Protein AF-A0A2V0RMU0-F1 (afdb_monomer_lite)

pLDDT: mean 83.48, std 16.01, range [32.28, 97.19]

Structure (mmCIF, N/CA/C/O backbone):
data_AF-A0A2V0RMU0-F1
#
_entry.id   AF-A0A2V0RMU0-F1
#
loop_
_atom_site.group_PDB
_atom_site.id
_atom_site.type_symbol
_atom_site.label_atom_id
_atom_site.label_alt_id
_atom_site.label_comp_id
_atom_site.label_asym_id
_atom_site.label_entity_id
_atom_site.label_seq_id
_atom_site.pdbx_PDB_ins_code
_atom_site.Cartn_x
_atom_site.Cartn_y
_atom_site.Cartn_z
_atom_site.occupancy
_atom_site.B_iso_or_equiv
_atom_site.auth_seq_id
_atom_site.auth_comp_id
_atom_site.auth_asym_id
_atom_site.auth_atom_id
_atom_site.pdbx_PDB_model_num
ATOM 1 N N . MET A 1 1 ? 56.093 8.550 -44.199 1.00 39.09 1 MET A N 1
ATOM 2 C CA . MET A 1 1 ? 55.183 8.349 -43.051 1.00 39.09 1 MET A CA 1
ATOM 3 C C . MET A 1 1 ? 53.810 8.864 -43.451 1.00 39.09 1 MET A C 1
ATOM 5 O O . MET A 1 1 ? 53.626 10.069 -43.518 1.00 39.09 1 MET A O 1
ATOM 9 N N . ALA A 1 2 ? 52.899 7.972 -43.850 1.00 32.28 2 ALA A N 1
ATOM 10 C CA . ALA A 1 2 ? 51.567 8.347 -44.323 1.00 32.28 2 ALA A CA 1
ATOM 11 C C . ALA A 1 2 ? 50.567 8.269 -43.161 1.00 32.28 2 ALA A C 1
ATOM 13 O O . ALA A 1 2 ? 50.379 7.207 -42.572 1.00 32.28 2 ALA A O 1
ATOM 14 N N . SER A 1 3 ? 49.959 9.408 -42.834 1.00 35.53 3 SER A N 1
ATOM 15 C CA . SER A 1 3 ? 48.894 9.529 -41.842 1.00 35.53 3 SER A CA 1
ATOM 16 C C . SER A 1 3 ? 47.617 8.891 -42.398 1.00 35.53 3 SER A C 1
ATOM 18 O O . SER A 1 3 ? 47.039 9.395 -43.360 1.00 35.53 3 SER A O 1
ATOM 20 N N . ARG A 1 4 ? 47.191 7.753 -41.837 1.00 33.59 4 ARG A N 1
ATOM 21 C CA . ARG A 1 4 ? 45.877 7.152 -42.113 1.00 33.59 4 ARG A CA 1
ATOM 22 C C . ARG A 1 4 ? 44.854 7.774 -41.164 1.00 33.59 4 ARG A C 1
ATOM 24 O O . ARG A 1 4 ? 44.578 7.238 -40.098 1.00 33.59 4 ARG A O 1
ATOM 31 N N . ALA A 1 5 ? 44.304 8.915 -41.564 1.00 36.00 5 ALA A N 1
ATOM 32 C CA . ALA A 1 5 ? 43.035 9.392 -41.033 1.00 36.00 5 ALA A CA 1
ATOM 33 C C . ALA A 1 5 ? 41.920 8.569 -41.694 1.00 36.00 5 ALA A C 1
ATOM 35 O O . ALA A 1 5 ? 41.429 8.911 -42.769 1.00 36.00 5 ALA A O 1
ATOM 36 N N . THR A 1 6 ? 41.574 7.434 -41.093 1.00 38.06 6 THR A N 1
ATOM 37 C CA . THR A 1 6 ? 40.377 6.685 -41.475 1.00 38.06 6 THR A CA 1
ATOM 38 C C . THR A 1 6 ? 39.179 7.509 -41.018 1.00 38.06 6 THR A C 1
ATOM 40 O O . THR A 1 6 ? 38.913 7.626 -39.823 1.00 38.06 6 THR A O 1
ATOM 43 N N . ALA A 1 7 ? 38.507 8.155 -41.970 1.00 38.81 7 ALA A N 1
ATOM 44 C CA . ALA A 1 7 ? 37.243 8.827 -41.730 1.00 38.81 7 ALA A CA 1
ATOM 45 C C . ALA A 1 7 ? 36.248 7.799 -41.177 1.00 38.81 7 ALA A C 1
ATOM 47 O O . ALA A 1 7 ? 35.917 6.823 -41.850 1.00 38.81 7 ALA A O 1
ATOM 48 N N . PHE A 1 8 ? 35.816 8.015 -39.936 1.00 42.31 8 PHE A N 1
ATOM 49 C CA . PHE A 1 8 ? 34.711 7.300 -39.316 1.00 42.31 8 PHE A CA 1
ATOM 50 C C . PHE A 1 8 ? 33.485 7.475 -40.218 1.00 42.31 8 PHE A C 1
ATOM 52 O O . PHE A 1 8 ? 32.941 8.577 -40.330 1.00 42.31 8 PHE A O 1
ATOM 59 N N . GLN A 1 9 ? 33.102 6.413 -40.929 1.00 37.66 9 GLN A N 1
ATOM 60 C CA . GLN A 1 9 ? 31.815 6.364 -41.609 1.00 37.66 9 GLN A CA 1
ATOM 61 C C . GLN A 1 9 ? 30.748 6.486 -40.526 1.00 37.66 9 GLN A C 1
ATOM 63 O O . GLN A 1 9 ? 30.771 5.752 -39.540 1.00 37.66 9 GLN A O 1
ATOM 68 N N . GLY A 1 10 ? 29.900 7.501 -40.676 1.00 38.28 10 GLY A N 1
ATOM 69 C CA . GLY A 1 10 ? 28.921 7.890 -39.677 1.00 38.28 10 GLY A CA 1
ATOM 70 C C . GLY A 1 10 ? 28.081 6.714 -39.196 1.00 38.28 10 GLY A C 1
ATOM 71 O O . GLY A 1 10 ? 27.810 5.771 -39.939 1.00 38.28 10 GLY A O 1
ATOM 72 N N . LEU A 1 11 ? 27.656 6.816 -37.936 1.00 44.38 11 LEU A N 1
ATOM 73 C CA . LEU A 1 11 ? 26.576 6.002 -37.389 1.00 44.38 11 LEU A CA 1
ATOM 74 C C . LEU A 1 11 ? 25.433 5.946 -38.418 1.00 44.38 11 LEU A C 1
ATOM 76 O O . LEU A 1 11 ? 25.126 6.996 -38.995 1.00 44.38 11 LEU A O 1
ATOM 80 N N . PRO A 1 12 ? 24.816 4.775 -38.666 1.00 39.97 12 PRO A N 1
ATOM 81 C CA . PRO A 1 12 ? 23.661 4.686 -39.546 1.00 39.97 12 PRO A CA 1
ATOM 82 C C . PRO A 1 12 ? 22.608 5.678 -39.048 1.00 39.97 12 PRO A C 1
ATOM 84 O O . PRO A 1 12 ? 22.043 5.545 -37.962 1.00 39.97 12 PRO A O 1
ATOM 87 N N . SER A 1 13 ? 22.419 6.744 -39.821 1.00 38.09 13 SER A N 1
ATOM 88 C CA . SER A 1 13 ? 21.482 7.816 -39.531 1.00 38.09 13 SER A CA 1
ATOM 89 C C . SER A 1 13 ? 20.072 7.253 -39.669 1.00 38.09 13 SER A C 1
ATOM 91 O O . SER A 1 13 ? 19.536 7.194 -40.774 1.00 38.09 13 SER A O 1
ATOM 93 N N . GLY A 1 14 ? 19.509 6.776 -38.561 1.00 38.75 14 GLY A N 1
ATOM 94 C CA . GLY A 1 14 ? 18.165 6.202 -38.531 1.00 38.75 14 GLY A CA 1
ATOM 95 C C . GLY A 1 14 ? 17.821 5.408 -37.272 1.00 38.75 14 GLY A C 1
ATOM 96 O O . GLY A 1 14 ? 16.642 5.238 -36.985 1.00 38.75 14 GLY A O 1
ATOM 97 N N . GLU A 1 15 ? 18.803 4.959 -36.488 1.00 44.00 15 GLU A N 1
ATOM 98 C CA . GLU A 1 15 ? 18.524 4.233 -35.247 1.00 44.00 15 GLU A CA 1
ATOM 99 C C . GLU A 1 15 ? 18.418 5.202 -34.060 1.00 44.00 15 GLU A C 1
ATOM 101 O O . GLU A 1 15 ? 19.402 5.814 -33.643 1.00 44.00 15 GLU A O 1
ATOM 106 N N . ASN A 1 16 ? 17.217 5.330 -33.491 1.00 43.28 16 ASN A N 1
ATOM 107 C CA . ASN A 1 16 ? 16.996 5.955 -32.185 1.00 43.28 16 ASN A CA 1
ATOM 108 C C . ASN A 1 16 ? 17.554 5.033 -31.089 1.00 43.28 16 ASN A C 1
ATOM 110 O O . ASN A 1 16 ? 16.810 4.354 -30.379 1.00 43.28 16 ASN A O 1
ATOM 114 N N . TRP A 1 17 ? 18.878 4.972 -30.963 1.00 54.00 17 TRP A N 1
ATOM 115 C CA . TRP A 1 17 ? 19.502 4.384 -29.787 1.00 54.00 17 TRP A CA 1
ATOM 116 C C . TRP A 1 17 ? 19.077 5.225 -28.582 1.00 54.00 17 TRP A C 1
ATOM 118 O O . TRP A 1 17 ? 19.243 6.438 -28.573 1.00 54.00 17 TRP A O 1
ATOM 128 N N . ASP A 1 18 ? 18.487 4.599 -27.566 1.00 57.97 18 ASP A N 1
ATOM 129 C CA . ASP A 1 18 ? 18.212 5.275 -26.298 1.00 57.97 18 ASP A CA 1
ATOM 130 C C . ASP A 1 18 ? 19.551 5.686 -25.657 1.00 57.97 18 ASP A C 1
ATOM 132 O O . ASP A 1 18 ? 20.237 4.867 -25.025 1.00 57.97 18 ASP A O 1
ATOM 136 N N . ASP A 1 19 ? 19.908 6.958 -25.874 1.00 65.50 19 ASP A N 1
ATOM 137 C CA . ASP A 1 19 ? 21.141 7.646 -25.469 1.00 65.50 19 ASP A CA 1
ATOM 138 C C . ASP A 1 19 ? 21.480 7.442 -23.983 1.00 65.50 19 ASP A C 1
ATOM 140 O O . ASP A 1 19 ? 22.648 7.469 -23.582 1.00 65.50 19 ASP A O 1
ATOM 144 N N . SER A 1 20 ? 20.463 7.198 -23.150 1.00 66.19 20 SER A N 1
ATOM 145 C CA . SER A 1 20 ? 20.612 7.040 -21.705 1.00 66.19 20 SER A CA 1
ATOM 146 C C . SER A 1 20 ? 21.169 5.667 -21.300 1.00 66.19 20 SER A C 1
ATOM 148 O O . SER A 1 20 ? 21.996 5.574 -20.389 1.00 66.19 20 SER A O 1
ATOM 150 N N . GLY A 1 21 ? 20.783 4.599 -22.008 1.00 75.62 21 GLY A N 1
ATOM 151 C CA . GLY A 1 21 ? 21.186 3.227 -21.683 1.00 75.62 21 GLY A CA 1
ATOM 152 C C . GLY A 1 21 ? 22.629 2.900 -22.075 1.00 75.62 21 GLY A C 1
ATOM 153 O O . GLY A 1 21 ? 23.317 2.185 -21.347 1.00 75.62 21 GLY A O 1
ATOM 154 N N . LEU A 1 22 ? 23.107 3.439 -23.203 1.00 85.06 22 LEU A N 1
ATOM 155 C CA . LEU A 1 22 ? 24.494 3.258 -23.656 1.00 85.06 22 LEU A CA 1
ATOM 156 C C . LEU A 1 22 ? 25.474 4.034 -22.765 1.00 85.06 22 LEU A C 1
ATOM 158 O O . LEU A 1 22 ? 26.507 3.501 -22.362 1.00 85.06 22 LEU A O 1
ATOM 162 N N . LEU A 1 23 ? 25.114 5.264 -22.388 1.00 86.31 23 LEU A N 1
ATOM 163 C CA . LEU A 1 23 ? 25.913 6.093 -21.488 1.00 86.31 23 LEU A CA 1
ATOM 164 C C . LEU A 1 23 ? 26.038 5.480 -20.087 1.00 86.31 23 LEU A C 1
ATOM 166 O O . LEU A 1 23 ? 27.129 5.471 -19.516 1.00 86.31 23 LEU A O 1
ATOM 170 N N . ALA A 1 24 ? 24.943 4.944 -19.540 1.00 85.00 24 ALA A N 1
ATOM 171 C CA . ALA A 1 24 ? 24.957 4.265 -18.246 1.00 85.00 24 ALA A CA 1
ATOM 172 C C . ALA A 1 24 ? 25.824 2.996 -18.270 1.00 85.00 24 ALA A C 1
ATOM 174 O O . ALA A 1 24 ? 26.635 2.800 -17.365 1.00 85.00 24 ALA A O 1
ATOM 175 N N . ALA A 1 25 ? 25.698 2.176 -19.319 1.00 86.50 25 ALA A N 1
ATOM 176 C CA . ALA A 1 25 ? 26.495 0.962 -19.478 1.00 86.50 25 ALA A CA 1
ATOM 177 C C . ALA A 1 25 ? 27.995 1.267 -19.603 1.00 86.50 25 ALA A C 1
ATOM 179 O O . ALA A 1 25 ? 28.800 0.640 -18.920 1.00 86.50 25 ALA A O 1
ATOM 180 N N . PHE A 1 26 ? 28.366 2.275 -20.400 1.00 91.44 26 PHE A N 1
ATOM 181 C CA . PHE A 1 26 ? 29.761 2.700 -20.533 1.00 91.44 26 PHE A CA 1
ATOM 182 C C . PHE A 1 26 ? 30.337 3.199 -19.202 1.00 91.44 26 PHE A C 1
ATOM 184 O O . PHE A 1 26 ? 31.420 2.793 -18.787 1.00 91.44 26 PHE A O 1
ATOM 191 N N . ASN A 1 27 ? 29.604 4.074 -18.508 1.00 91.00 27 ASN A N 1
ATOM 192 C CA . ASN A 1 27 ? 30.041 4.612 -17.221 1.00 91.00 27 ASN A CA 1
ATOM 193 C C . ASN A 1 27 ? 30.214 3.518 -16.163 1.00 91.00 27 ASN A C 1
ATOM 195 O O . ASN A 1 27 ? 31.127 3.611 -15.347 1.00 91.00 27 ASN A O 1
ATOM 199 N N . HIS A 1 28 ? 29.367 2.491 -16.185 1.00 90.75 28 HIS A N 1
ATOM 200 C CA . HIS A 1 28 ? 29.497 1.337 -15.306 1.00 90.75 28 HIS A CA 1
ATOM 201 C C . HIS A 1 28 ? 30.748 0.510 -15.638 1.00 90.75 28 HIS A C 1
ATOM 203 O O . HIS A 1 28 ? 31.582 0.298 -14.762 1.00 90.75 28 HIS A O 1
ATOM 209 N N . ASP A 1 29 ? 30.907 0.087 -16.894 1.00 90.44 29 ASP A N 1
ATOM 210 C CA . ASP A 1 29 ? 31.963 -0.853 -17.296 1.00 90.44 29 ASP A CA 1
ATOM 211 C C . ASP A 1 29 ? 33.372 -0.248 -17.199 1.00 90.44 29 ASP A C 1
ATOM 213 O O . ASP A 1 29 ? 34.304 -0.873 -16.699 1.00 90.44 29 ASP A O 1
ATOM 217 N N . PHE A 1 30 ? 33.507 1.029 -17.565 1.00 91.75 30 PHE A N 1
ATOM 218 C CA . PHE A 1 30 ? 34.780 1.751 -17.504 1.00 91.75 30 PHE A CA 1
ATOM 219 C C . PHE A 1 30 ? 34.947 2.585 -16.227 1.00 91.75 30 PHE A C 1
ATOM 221 O O . PHE A 1 30 ? 35.919 3.336 -16.106 1.00 91.75 30 PHE A O 1
ATOM 228 N N . SER A 1 31 ? 34.007 2.489 -15.276 1.00 90.69 31 SER A N 1
ATOM 229 C CA . SER A 1 31 ? 33.995 3.278 -14.032 1.00 90.69 31 SER A CA 1
ATOM 230 C C . SER A 1 31 ? 34.141 4.793 -14.265 1.00 90.69 31 SER A C 1
ATOM 232 O O . SER A 1 31 ? 34.859 5.493 -13.549 1.00 90.69 31 SER A O 1
ATOM 234 N N . GLN A 1 32 ? 33.467 5.310 -15.293 1.00 90.88 32 GLN A N 1
ATOM 235 C CA . GLN A 1 32 ? 33.505 6.719 -15.692 1.00 90.88 32 GLN A CA 1
ATOM 236 C C . GLN A 1 32 ? 32.246 7.479 -15.257 1.00 90.88 32 GLN A C 1
ATOM 238 O O . GLN A 1 32 ? 31.250 6.910 -14.817 1.00 90.88 32 GLN A O 1
ATOM 243 N N . LYS A 1 33 ? 32.288 8.811 -15.373 1.00 88.50 33 LYS A N 1
ATOM 244 C CA . LYS A 1 33 ? 31.151 9.706 -15.087 1.00 88.50 33 LYS A CA 1
ATOM 245 C C . LYS A 1 33 ? 30.887 10.663 -16.247 1.00 88.50 33 LYS A C 1
ATOM 247 O O . LYS A 1 33 ? 30.737 11.871 -16.054 1.00 88.50 33 LYS A O 1
ATOM 252 N N . ILE A 1 34 ? 30.861 10.134 -17.467 1.00 85.31 34 ILE A N 1
ATOM 253 C CA . ILE A 1 34 ? 30.527 10.912 -18.659 1.00 85.31 34 ILE A CA 1
ATOM 254 C C . ILE A 1 34 ? 29.060 11.334 -18.566 1.00 85.31 34 ILE A C 1
ATOM 256 O O . ILE A 1 34 ? 28.175 10.502 -18.386 1.00 85.31 34 ILE A O 1
ATOM 260 N N . LYS A 1 35 ? 28.808 12.641 -18.676 1.00 82.38 35 LYS A N 1
ATOM 261 C CA . LYS A 1 35 ? 27.454 13.219 -18.620 1.00 82.38 35 LYS A CA 1
ATOM 262 C C . LYS A 1 35 ? 26.888 13.567 -19.996 1.00 82.38 35 LYS A C 1
ATOM 264 O O . LYS A 1 35 ? 25.677 13.641 -20.149 1.00 82.38 35 LYS A O 1
ATOM 269 N N . ALA A 1 36 ? 27.756 13.811 -20.978 1.00 84.81 36 ALA A N 1
ATOM 270 C CA . ALA A 1 36 ? 27.368 14.252 -22.312 1.00 84.81 36 ALA A CA 1
ATOM 271 C C . ALA A 1 36 ? 27.531 13.120 -23.330 1.00 84.81 36 ALA A C 1
ATOM 273 O O . ALA A 1 36 ? 28.631 12.595 -23.510 1.00 84.81 36 ALA A O 1
ATOM 274 N N . PHE A 1 37 ? 26.453 12.794 -24.043 1.00 81.69 37 PHE A N 1
ATOM 275 C CA . PHE A 1 37 ? 26.454 11.740 -25.059 1.00 81.69 37 PHE A CA 1
ATOM 276 C C . PHE A 1 37 ? 27.416 12.036 -26.222 1.00 81.69 37 PHE A C 1
ATOM 278 O O . PHE A 1 37 ? 28.145 11.156 -26.669 1.00 81.69 37 PHE A O 1
ATOM 285 N N . ALA A 1 38 ? 27.533 13.304 -26.630 1.00 82.31 38 ALA A N 1
ATOM 286 C CA . ALA A 1 38 ? 28.492 13.731 -27.653 1.00 82.31 38 ALA A CA 1
ATOM 287 C C . ALA A 1 38 ? 29.958 13.419 -27.281 1.00 82.31 38 ALA A C 1
ATOM 289 O O . ALA A 1 38 ? 30.791 13.186 -28.156 1.00 82.31 38 ALA A O 1
ATOM 290 N N . THR A 1 39 ? 30.290 13.405 -25.985 1.00 83.69 39 THR A N 1
ATOM 291 C CA . THR A 1 39 ? 31.620 13.002 -25.506 1.00 83.69 39 THR A CA 1
ATOM 292 C C . THR A 1 39 ? 31.805 11.495 -25.629 1.00 83.69 39 THR A C 1
ATOM 294 O O . THR A 1 39 ? 32.862 11.052 -26.068 1.00 83.69 39 THR A O 1
ATOM 297 N N . LEU A 1 40 ? 30.771 10.715 -25.303 1.00 86.56 40 LEU A N 1
ATOM 298 C CA . LEU A 1 40 ? 30.788 9.265 -25.469 1.00 86.56 40 LEU A CA 1
ATOM 299 C C . LEU A 1 40 ? 30.993 8.875 -26.939 1.00 86.56 40 LEU A C 1
ATOM 301 O O . LEU A 1 40 ? 31.875 8.074 -27.225 1.00 86.56 40 LEU A O 1
ATOM 305 N N . GLN A 1 41 ? 30.278 9.499 -27.881 1.00 83.94 41 GLN A N 1
ATOM 306 C CA . GLN A 1 41 ? 30.406 9.206 -29.319 1.00 83.94 41 GLN A CA 1
ATOM 307 C C . GLN A 1 41 ? 31.845 9.328 -29.843 1.00 83.94 41 GLN A C 1
ATOM 309 O O . GLN A 1 41 ? 32.273 8.520 -30.663 1.00 83.94 41 GLN A O 1
ATOM 314 N N . LYS A 1 42 ? 32.619 10.297 -29.339 1.00 83.62 42 LYS A N 1
ATOM 315 C CA . LYS A 1 42 ? 34.036 10.467 -29.707 1.00 83.62 42 LYS A CA 1
ATOM 316 C C . LYS A 1 42 ? 34.928 9.344 -29.172 1.00 83.62 42 LYS A C 1
ATOM 318 O O . LYS A 1 42 ? 35.960 9.055 -29.765 1.00 83.62 42 LYS A O 1
ATOM 323 N N . ILE A 1 43 ? 34.544 8.737 -28.051 1.00 86.62 43 ILE A N 1
ATOM 324 C CA . ILE A 1 43 ? 35.299 7.682 -27.365 1.00 86.62 43 ILE A CA 1
ATOM 325 C C . ILE A 1 43 ? 34.977 6.305 -27.952 1.00 86.62 43 ILE A C 1
ATOM 327 O O . ILE A 1 43 ? 35.873 5.468 -28.050 1.00 86.62 43 ILE A O 1
ATOM 331 N N . LEU A 1 44 ? 33.734 6.077 -28.386 1.00 84.06 44 LEU A N 1
ATOM 332 C CA . LEU A 1 44 ? 33.299 4.796 -28.959 1.00 84.06 44 LEU A CA 1
ATOM 333 C C . LEU A 1 44 ? 34.084 4.400 -30.221 1.00 84.06 44 LEU A C 1
ATOM 335 O O . LEU A 1 44 ? 34.250 3.214 -30.474 1.00 84.06 44 LEU A O 1
ATOM 339 N N . GLY A 1 45 ? 34.603 5.372 -30.980 1.00 75.69 45 GLY A N 1
ATOM 340 C CA . GLY A 1 45 ? 35.471 5.130 -32.141 1.00 75.69 45 GLY A CA 1
ATOM 341 C C . GLY A 1 45 ? 36.950 4.900 -31.803 1.00 75.69 45 GLY A C 1
ATOM 342 O O . GLY A 1 45 ? 37.777 4.846 -32.710 1.00 75.69 45 GLY A O 1
ATOM 343 N N . SER A 1 46 ? 37.316 4.833 -30.519 1.00 85.44 46 SER A N 1
ATOM 344 C CA . SER A 1 46 ? 38.699 4.588 -30.106 1.00 85.44 46 SER A CA 1
ATOM 345 C C . SER A 1 46 ? 39.005 3.084 -30.024 1.00 85.44 46 SER A C 1
ATOM 347 O O . SER A 1 46 ? 38.169 2.322 -29.527 1.00 85.44 46 SER A O 1
ATOM 349 N N . PRO A 1 47 ? 40.226 2.642 -30.394 1.00 86.31 47 PRO A N 1
ATOM 350 C CA . PRO A 1 47 ? 40.599 1.222 -30.352 1.00 86.31 47 PRO A CA 1
ATOM 351 C C . PRO A 1 47 ? 40.465 0.574 -28.966 1.00 86.31 47 PRO A C 1
ATOM 353 O O . PRO A 1 47 ? 40.310 -0.637 -28.853 1.00 86.31 47 PRO A O 1
ATOM 356 N N . ALA A 1 48 ? 40.532 1.376 -27.898 1.00 85.38 48 ALA A N 1
ATOM 357 C CA . ALA A 1 48 ? 40.427 0.902 -26.520 1.00 85.38 48 ALA A CA 1
ATOM 358 C C . ALA A 1 48 ? 38.997 0.498 -26.114 1.00 85.38 48 ALA A C 1
ATOM 360 O O . ALA A 1 48 ? 38.832 -0.238 -25.146 1.00 85.38 48 ALA A O 1
ATOM 361 N N . VAL A 1 49 ? 37.976 0.985 -26.826 1.00 88.88 49 VAL A N 1
ATOM 362 C CA . VAL A 1 49 ? 36.553 0.815 -26.469 1.00 88.88 49 VAL A CA 1
ATOM 363 C C . VAL A 1 49 ? 35.766 0.105 -27.573 1.00 88.88 49 VAL A C 1
ATOM 365 O O . VAL A 1 49 ? 34.711 -0.462 -27.304 1.00 88.88 49 VAL A O 1
ATOM 368 N N . GLU A 1 50 ? 36.293 0.069 -28.797 1.00 87.06 50 GLU A N 1
ATOM 369 C CA . GLU A 1 50 ? 35.644 -0.514 -29.976 1.00 87.06 50 GLU A CA 1
ATOM 370 C C . GLU A 1 50 ? 35.143 -1.948 -29.739 1.00 87.06 50 GLU A C 1
ATOM 372 O O . GLU A 1 50 ? 33.966 -2.229 -29.951 1.00 87.06 50 GLU A O 1
ATOM 377 N N . LYS A 1 51 ? 35.992 -2.836 -29.200 1.00 88.44 51 LYS A N 1
ATOM 378 C CA . LYS A 1 51 ? 35.604 -4.227 -28.910 1.00 88.4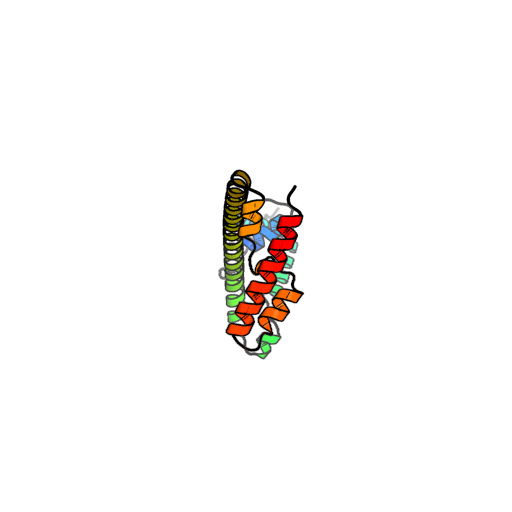4 51 LYS A CA 1
ATOM 379 C C . LYS A 1 51 ? 34.422 -4.313 -27.936 1.00 88.44 51 LYS A C 1
ATOM 381 O O . LYS A 1 51 ? 33.461 -5.027 -28.206 1.00 88.44 51 LYS A O 1
ATOM 386 N N . TRP A 1 52 ? 34.478 -3.564 -26.835 1.00 92.12 52 TRP A N 1
ATOM 387 C CA . TRP A 1 52 ? 33.388 -3.509 -25.857 1.00 92.12 52 TRP A CA 1
ATOM 388 C C . TRP A 1 52 ? 32.099 -2.975 -26.487 1.00 92.12 52 TRP A C 1
ATOM 390 O O . TRP A 1 52 ? 31.014 -3.491 -26.232 1.00 92.12 52 TRP A O 1
ATOM 400 N N . TYR A 1 53 ? 32.206 -1.953 -27.339 1.00 89.19 53 TYR A N 1
ATOM 401 C CA . TYR A 1 53 ? 31.044 -1.361 -27.988 1.00 89.19 53 TYR A CA 1
ATOM 402 C C . TYR A 1 53 ? 30.382 -2.327 -28.980 1.00 89.19 53 TYR A C 1
ATOM 404 O O . TYR A 1 53 ? 29.153 -2.391 -29.037 1.00 89.19 53 TYR A O 1
ATOM 412 N N . GLU A 1 54 ? 31.160 -3.120 -29.723 1.00 86.12 54 GLU A N 1
ATOM 413 C CA . GLU A 1 54 ? 30.617 -4.193 -30.566 1.00 86.12 54 GLU A CA 1
ATOM 414 C C . GLU A 1 54 ? 29.905 -5.272 -29.741 1.00 86.12 54 GLU A C 1
ATOM 416 O O . GLU A 1 54 ? 28.778 -5.651 -30.066 1.00 86.12 54 GLU A O 1
ATOM 421 N N . GLU A 1 55 ? 30.510 -5.717 -28.638 1.00 85.38 55 GLU A N 1
ATOM 422 C CA . GLU A 1 55 ? 29.901 -6.690 -27.721 1.00 85.38 55 GLU A CA 1
ATOM 423 C C . GLU A 1 55 ? 28.598 -6.148 -27.109 1.00 85.38 55 GLU A C 1
ATOM 425 O O . GLU A 1 55 ? 27.580 -6.845 -27.073 1.00 85.38 55 GLU A O 1
ATOM 430 N N . TYR A 1 56 ? 28.585 -4.874 -26.712 1.00 84.81 56 TYR A N 1
ATOM 431 C CA . TYR A 1 56 ? 27.400 -4.185 -26.210 1.00 84.81 56 TYR A CA 1
ATOM 432 C C . TYR A 1 56 ? 26.278 -4.130 -27.252 1.00 84.81 56 TYR A C 1
ATOM 434 O O . TYR A 1 56 ? 25.123 -4.430 -26.938 1.00 84.81 56 TYR A O 1
ATOM 442 N N . LYS A 1 57 ? 26.600 -3.770 -28.501 1.00 82.81 57 LYS A N 1
ATOM 443 C CA . LYS A 1 57 ? 25.624 -3.724 -29.598 1.00 82.81 57 LYS A CA 1
ATOM 444 C C . LYS A 1 57 ? 25.017 -5.097 -29.861 1.00 82.81 57 LYS A C 1
ATOM 446 O O . LYS A 1 57 ? 23.798 -5.200 -29.973 1.00 82.81 57 LYS A O 1
ATOM 451 N N . GLN A 1 58 ? 25.835 -6.148 -29.895 1.00 80.50 58 GLN A N 1
ATOM 452 C CA . GLN A 1 58 ? 25.359 -7.521 -30.084 1.00 80.50 58 GLN A CA 1
ATOM 453 C C . GLN A 1 58 ? 24.455 -7.974 -28.934 1.00 80.50 58 GLN A C 1
ATOM 455 O O . GLN A 1 58 ? 23.345 -8.451 -29.173 1.00 80.50 58 GLN A O 1
ATOM 460 N N . ALA A 1 59 ? 24.877 -7.767 -27.684 1.00 75.38 59 ALA A N 1
ATOM 461 C CA . ALA A 1 59 ? 24.077 -8.112 -26.511 1.00 75.38 59 ALA A CA 1
ATOM 462 C C . ALA A 1 59 ? 22.740 -7.354 -26.493 1.00 75.38 59 ALA A C 1
ATOM 464 O O . ALA A 1 59 ? 21.688 -7.923 -26.184 1.00 75.38 59 ALA A O 1
ATOM 465 N N . ARG A 1 60 ? 22.757 -6.076 -26.884 1.00 75.81 60 ARG A N 1
ATOM 466 C CA . ARG A 1 60 ? 21.548 -5.260 -26.960 1.00 75.81 60 ARG A CA 1
ATOM 467 C C . ARG A 1 60 ? 20.624 -5.714 -28.089 1.00 75.81 60 ARG A C 1
ATOM 469 O O . ARG A 1 60 ? 19.429 -5.846 -27.842 1.00 75.81 60 ARG A O 1
ATOM 476 N N . ALA A 1 61 ? 21.152 -6.042 -29.264 1.00 71.12 61 ALA A N 1
ATOM 477 C CA . ALA A 1 61 ? 20.372 -6.605 -30.367 1.00 71.12 61 ALA A CA 1
ATOM 478 C C . ALA A 1 61 ? 19.668 -7.914 -29.968 1.00 71.12 61 ALA A C 1
ATOM 480 O O . ALA A 1 61 ? 18.485 -8.087 -30.250 1.00 71.12 61 ALA A O 1
ATOM 481 N N . VAL A 1 62 ? 20.344 -8.794 -29.219 1.00 68.00 62 VAL A N 1
ATOM 482 C CA . VAL A 1 62 ? 19.731 -10.016 -28.665 1.00 68.00 62 VAL A CA 1
ATOM 483 C C . VAL A 1 62 ? 18.620 -9.682 -27.663 1.00 68.00 62 VAL A C 1
ATOM 485 O O . VAL A 1 62 ? 17.562 -10.303 -27.690 1.00 68.00 62 VAL A O 1
ATOM 488 N N . SER A 1 63 ? 18.815 -8.675 -26.806 1.00 65.38 63 SER A N 1
ATOM 489 C CA . SER A 1 63 ? 17.802 -8.249 -25.823 1.00 65.38 63 SER A CA 1
ATOM 490 C C . SER A 1 63 ? 16.558 -7.601 -26.453 1.00 65.38 63 SER A C 1
ATOM 492 O O . SER A 1 63 ? 15.474 -7.638 -25.871 1.00 65.38 63 SER A O 1
ATOM 494 N N . LEU A 1 64 ? 16.720 -7.014 -27.642 1.00 70.06 64 LEU A N 1
ATOM 495 C CA . LEU A 1 64 ? 15.662 -6.401 -28.444 1.00 70.06 64 LEU A CA 1
ATOM 496 C C . LEU A 1 64 ? 15.034 -7.382 -29.437 1.00 70.06 64 LEU A C 1
ATOM 498 O O . LEU A 1 64 ? 14.027 -7.047 -30.054 1.00 70.06 64 LEU A O 1
ATOM 502 N N . ALA A 1 65 ? 15.584 -8.588 -29.579 1.00 79.75 65 ALA A N 1
ATOM 503 C CA . ALA A 1 65 ? 15.044 -9.581 -30.488 1.00 79.75 65 ALA A CA 1
ATOM 504 C C . ALA A 1 65 ? 13.618 -9.967 -30.077 1.00 79.75 65 ALA A C 1
ATOM 506 O O . ALA A 1 65 ? 13.320 -10.205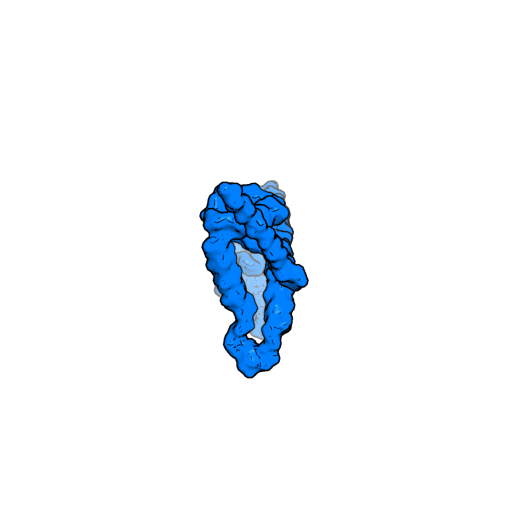 -28.903 1.00 79.75 65 ALA A O 1
ATOM 507 N N . LEU A 1 66 ? 12.733 -10.045 -31.070 1.00 83.94 66 LEU A N 1
ATOM 508 C CA . LEU A 1 66 ? 11.358 -10.494 -30.896 1.00 83.94 66 LEU A CA 1
ATOM 509 C C . LEU A 1 66 ? 11.350 -11.941 -30.358 1.00 83.94 66 LEU A C 1
ATOM 511 O O . LEU A 1 66 ? 11.838 -12.834 -31.058 1.00 83.94 66 LEU A O 1
ATOM 515 N N . PRO A 1 67 ? 10.780 -12.214 -29.168 1.00 88.06 67 PRO A N 1
ATOM 516 C CA . PRO A 1 67 ? 10.759 -13.560 -28.606 1.00 88.06 67 PRO A CA 1
ATOM 517 C C . PRO A 1 67 ? 9.964 -14.539 -29.477 1.00 88.06 67 PRO A C 1
ATOM 519 O O . PRO A 1 67 ? 8.912 -14.188 -30.013 1.00 88.06 67 PRO A O 1
ATOM 522 N N . SER A 1 68 ? 10.419 -15.792 -29.558 1.00 85.19 68 SER A N 1
ATOM 523 C CA . SER A 1 68 ? 9.829 -16.832 -30.421 1.00 85.19 68 SER A CA 1
ATOM 524 C C . SER A 1 68 ? 8.328 -17.035 -30.196 1.00 85.19 68 SER A C 1
ATOM 526 O O . SER A 1 68 ? 7.575 -17.138 -31.157 1.00 85.19 68 SER A O 1
ATOM 528 N N . GLN A 1 69 ? 7.869 -16.997 -28.944 1.00 89.31 69 GLN A N 1
ATOM 529 C CA . GLN A 1 69 ? 6.448 -17.104 -28.590 1.00 89.31 69 GLN A CA 1
ATOM 530 C C . GLN A 1 69 ? 5.565 -16.001 -29.201 1.00 89.31 69 GLN A C 1
ATOM 532 O O . GLN A 1 69 ? 4.370 -16.193 -29.375 1.00 89.31 69 GLN A O 1
ATOM 537 N N . TRP A 1 70 ? 6.132 -14.831 -29.501 1.00 90.31 70 TRP A N 1
ATOM 538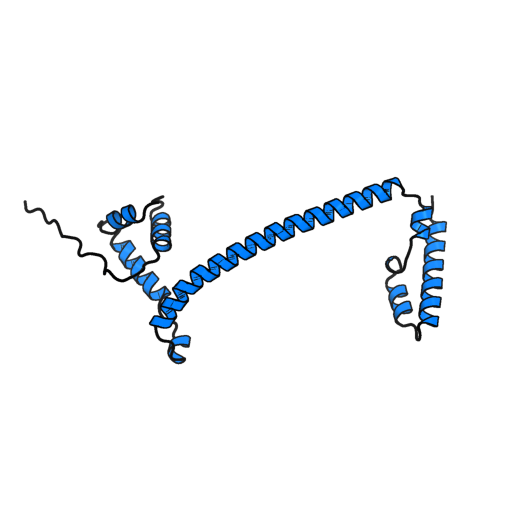 C CA . TRP A 1 70 ? 5.416 -13.735 -30.151 1.00 90.31 70 TRP A CA 1
ATOM 539 C C . TRP A 1 70 ? 5.543 -13.818 -31.673 1.00 90.31 70 TRP A C 1
ATOM 541 O O . TRP A 1 70 ? 4.598 -13.466 -32.379 1.00 90.31 70 TRP A O 1
ATOM 551 N N . GLN A 1 71 ? 6.661 -14.354 -32.177 1.00 87.50 71 GLN A N 1
ATOM 552 C CA . GLN A 1 71 ? 6.818 -14.694 -33.595 1.00 87.50 71 GLN A CA 1
ATOM 553 C C . GLN A 1 71 ? 5.759 -15.710 -34.038 1.00 87.50 71 GLN A C 1
ATOM 555 O O . GLN A 1 71 ? 5.115 -15.513 -35.065 1.00 87.50 71 GLN A O 1
ATOM 560 N N . THR A 1 72 ? 5.520 -16.759 -33.242 1.00 89.81 72 THR A N 1
ATOM 561 C CA . THR A 1 72 ? 4.508 -17.791 -33.538 1.00 89.81 72 THR A CA 1
ATOM 562 C C . THR A 1 72 ? 3.078 -17.248 -33.537 1.00 89.81 72 THR A C 1
ATOM 564 O O . THR A 1 72 ? 2.207 -17.823 -34.183 1.00 89.81 72 THR A O 1
ATOM 567 N N . LEU A 1 73 ? 2.841 -16.122 -32.860 1.00 91.44 73 LEU A N 1
ATOM 568 C CA . LEU A 1 73 ? 1.567 -15.399 -32.851 1.00 91.44 73 LEU A CA 1
ATOM 569 C C . LEU A 1 73 ? 1.460 -14.347 -33.970 1.00 91.44 73 LEU A C 1
ATOM 571 O O . LEU A 1 73 ? 0.491 -13.593 -34.013 1.00 91.44 73 LEU A O 1
ATOM 575 N N . GLY A 1 74 ? 2.442 -14.273 -34.874 1.00 91.00 74 GLY A N 1
ATOM 576 C CA . GLY A 1 74 ? 2.440 -13.348 -36.008 1.00 91.00 74 GLY A CA 1
ATOM 577 C C . GLY A 1 74 ? 2.827 -11.908 -35.658 1.00 91.00 74 GLY A C 1
ATOM 578 O O . GLY A 1 74 ? 2.569 -10.997 -36.448 1.00 91.00 74 GLY A O 1
ATOM 579 N N . MET A 1 75 ? 3.441 -11.665 -34.494 1.00 89.75 75 MET A N 1
ATOM 580 C CA . MET A 1 75 ? 3.976 -10.343 -34.166 1.00 89.75 75 MET A CA 1
ATOM 581 C C . MET A 1 75 ? 5.140 -10.008 -35.103 1.00 89.75 75 MET A C 1
ATOM 583 O O . MET A 1 75 ? 6.046 -10.814 -35.299 1.00 89.75 75 MET A O 1
ATOM 587 N N . LYS A 1 76 ? 5.127 -8.803 -35.676 1.00 85.69 76 LYS A N 1
ATOM 588 C CA . LYS A 1 76 ? 6.233 -8.300 -36.496 1.00 85.69 76 LYS A CA 1
ATOM 589 C C . LYS A 1 76 ? 7.335 -7.702 -35.612 1.00 85.69 76 LYS A C 1
ATOM 591 O O . LYS A 1 76 ? 6.996 -7.103 -34.588 1.00 85.69 76 LYS A O 1
ATOM 596 N N . PRO A 1 77 ? 8.619 -7.786 -36.009 1.00 80.12 77 PRO A N 1
ATOM 597 C CA . PRO A 1 77 ? 9.726 -7.155 -35.283 1.00 80.12 77 PRO A CA 1
ATOM 598 C C . PRO A 1 77 ? 9.503 -5.661 -35.000 1.00 80.12 77 PRO A C 1
ATOM 600 O O . PRO A 1 77 ? 9.674 -5.224 -33.868 1.00 80.12 77 PRO A O 1
ATOM 603 N N . GLU A 1 78 ? 8.980 -4.915 -35.976 1.00 79.75 78 GLU A N 1
ATOM 604 C CA . GLU A 1 78 ? 8.653 -3.481 -35.865 1.00 79.75 78 GLU A CA 1
ATOM 605 C C . GLU A 1 78 ? 7.697 -3.175 -34.693 1.00 79.75 78 GLU A C 1
ATOM 607 O O . GLU A 1 78 ? 7.840 -2.183 -33.978 1.00 79.75 78 GLU A O 1
ATOM 612 N N . HIS A 1 79 ? 6.713 -4.052 -34.455 1.00 83.94 79 HIS A N 1
ATOM 613 C CA . HIS A 1 79 ? 5.768 -3.895 -33.346 1.00 83.94 79 HIS A CA 1
ATOM 614 C C . HIS A 1 79 ? 6.433 -4.160 -31.992 1.00 83.94 79 HIS A C 1
ATOM 616 O O . HIS A 1 79 ? 6.052 -3.566 -30.982 1.00 83.94 79 HIS A O 1
ATOM 622 N N . TRP A 1 80 ? 7.414 -5.061 -31.962 1.00 86.12 80 TRP A N 1
ATOM 623 C CA . TRP A 1 80 ? 8.161 -5.381 -30.755 1.00 86.12 80 TRP A CA 1
ATOM 624 C C . TRP A 1 80 ? 9.149 -4.282 -30.385 1.00 86.12 80 TRP A C 1
ATOM 626 O O . TRP A 1 80 ? 9.217 -3.905 -29.220 1.00 86.12 80 TRP A O 1
ATOM 636 N N . GLU A 1 81 ? 9.833 -3.694 -31.361 1.00 80.12 81 GLU A N 1
ATOM 637 C CA . GLU A 1 81 ? 10.683 -2.520 -31.144 1.00 80.12 81 GLU A CA 1
ATOM 638 C C . GLU A 1 81 ? 9.875 -1.354 -30.554 1.00 80.12 81 GLU A C 1
ATOM 640 O O . GLU A 1 81 ? 10.230 -0.820 -29.498 1.00 80.12 81 GLU A O 1
ATOM 645 N N . ALA A 1 82 ? 8.714 -1.047 -31.146 1.00 79.19 82 ALA A N 1
ATOM 646 C CA . ALA A 1 82 ? 7.791 -0.042 -30.616 1.00 79.19 82 ALA A CA 1
ATOM 647 C C . ALA A 1 82 ? 7.285 -0.394 -29.202 1.00 79.19 82 ALA A C 1
ATOM 649 O O . ALA A 1 82 ? 7.137 0.480 -28.338 1.00 79.19 82 ALA A O 1
ATOM 650 N N . HIS A 1 83 ? 7.040 -1.682 -28.929 1.00 83.88 83 HIS A N 1
ATOM 651 C CA . HIS A 1 83 ? 6.686 -2.152 -27.592 1.00 83.88 83 HIS A CA 1
ATOM 652 C C . HIS A 1 83 ? 7.816 -1.906 -26.593 1.00 83.88 83 HIS A C 1
ATOM 654 O O . HIS A 1 83 ? 7.549 -1.374 -25.516 1.00 83.88 83 HIS A O 1
ATOM 660 N N . VAL A 1 84 ? 9.057 -2.274 -26.917 1.00 80.31 84 VAL A N 1
ATOM 661 C CA . VAL A 1 84 ? 10.199 -2.122 -26.010 1.00 80.31 84 VAL A CA 1
ATOM 662 C C . VAL A 1 84 ? 10.430 -0.648 -25.671 1.00 80.31 84 VAL A C 1
ATOM 664 O O . VAL A 1 84 ? 10.582 -0.318 -24.489 1.00 80.31 84 VAL A O 1
ATOM 667 N N . GLU A 1 85 ? 10.358 0.243 -26.664 1.00 77.56 85 GLU A N 1
ATOM 668 C CA . GLU A 1 85 ? 10.486 1.689 -26.452 1.00 77.56 85 GLU A CA 1
ATOM 669 C C . GLU A 1 85 ? 9.363 2.241 -25.555 1.00 77.56 85 GLU A C 1
ATOM 671 O O . GLU A 1 85 ? 9.598 3.021 -24.629 1.00 77.56 85 GLU A O 1
ATOM 676 N N . SER A 1 86 ? 8.120 1.811 -25.779 1.00 78.75 86 SER A N 1
ATOM 677 C CA . SER A 1 86 ? 6.984 2.226 -24.951 1.00 78.75 86 SER A CA 1
ATOM 678 C C . SER A 1 86 ? 7.059 1.645 -23.534 1.00 78.75 86 SER A C 1
ATOM 680 O O . SER A 1 86 ? 6.718 2.306 -22.548 1.00 78.75 86 SER A O 1
ATOM 682 N N . ASN A 1 87 ? 7.530 0.406 -23.395 1.00 82.44 87 ASN A N 1
ATOM 683 C CA . ASN A 1 87 ? 7.559 -0.312 -22.129 1.00 82.44 87 ASN A CA 1
ATOM 684 C C . ASN A 1 87 ? 8.537 0.320 -21.130 1.00 82.44 87 ASN A C 1
ATOM 686 O O . ASN A 1 87 ? 8.226 0.363 -19.939 1.00 82.44 87 ASN A O 1
ATOM 690 N N . SER A 1 88 ? 9.674 0.863 -21.580 1.00 77.50 88 SER A N 1
ATOM 691 C CA . SER A 1 88 ? 10.599 1.595 -20.700 1.00 77.50 88 SER A CA 1
ATOM 692 C C . SER A 1 88 ? 9.931 2.841 -20.102 1.00 77.50 88 SER A C 1
ATOM 694 O O . SER A 1 88 ? 9.915 3.008 -18.879 1.00 77.50 88 SER A O 1
ATOM 696 N N . LYS A 1 89 ? 9.256 3.646 -20.934 1.00 80.25 89 LYS A N 1
ATOM 697 C CA . LYS A 1 89 ? 8.491 4.833 -20.511 1.00 80.25 89 LYS A CA 1
ATOM 698 C C . LYS A 1 89 ? 7.363 4.453 -19.548 1.00 80.25 89 LYS A C 1
ATOM 700 O O . LYS A 1 89 ? 7.183 5.091 -18.511 1.00 80.25 89 LYS A O 1
ATOM 705 N N . ARG A 1 90 ? 6.640 3.365 -19.834 1.00 84.75 90 ARG A N 1
ATOM 706 C CA . ARG A 1 90 ? 5.579 2.836 -18.956 1.00 84.75 90 ARG A CA 1
ATOM 707 C C . ARG A 1 90 ? 6.125 2.353 -17.612 1.00 84.75 90 ARG A C 1
ATOM 709 O O . ARG A 1 90 ? 5.501 2.619 -16.586 1.00 84.75 90 ARG A O 1
ATOM 716 N N . LYS A 1 91 ? 7.271 1.665 -17.589 1.00 82.69 91 LYS A N 1
ATOM 717 C CA . LYS A 1 91 ? 7.943 1.248 -16.346 1.00 82.69 91 LYS A CA 1
ATOM 718 C C . LYS A 1 91 ? 8.352 2.459 -15.510 1.00 82.69 91 LYS A C 1
ATOM 720 O O . LYS A 1 91 ? 8.039 2.489 -14.324 1.00 82.69 91 LYS A O 1
ATOM 725 N N . ALA A 1 92 ? 8.960 3.473 -16.126 1.00 81.44 92 ALA A N 1
ATOM 726 C CA . ALA A 1 92 ? 9.335 4.710 -15.443 1.00 81.44 92 ALA A CA 1
ATOM 727 C C . ALA A 1 92 ? 8.113 5.445 -14.861 1.00 81.44 92 ALA A C 1
ATOM 729 O O . ALA A 1 92 ? 8.130 5.856 -13.702 1.00 81.44 92 ALA A O 1
ATOM 730 N N . ALA A 1 93 ? 7.020 5.546 -15.625 1.00 84.44 93 ALA A N 1
ATOM 731 C CA . ALA A 1 93 ? 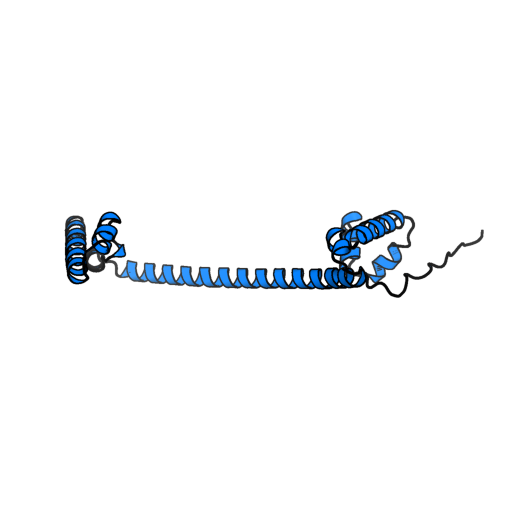5.776 6.156 -15.156 1.00 84.44 93 ALA A CA 1
ATOM 732 C C . ALA A 1 93 ? 5.166 5.400 -13.962 1.00 84.44 93 ALA A C 1
ATOM 734 O O . ALA A 1 93 ? 4.761 6.024 -12.982 1.00 84.44 93 ALA A O 1
ATOM 735 N N . ARG A 1 94 ? 5.147 4.059 -14.009 1.00 90.94 94 ARG A N 1
ATOM 736 C CA . ARG A 1 94 ? 4.678 3.213 -12.896 1.00 90.94 94 ARG A CA 1
ATOM 737 C C . ARG A 1 94 ? 5.546 3.369 -11.651 1.00 90.94 94 ARG A C 1
ATOM 739 O O . ARG A 1 94 ? 4.999 3.503 -10.563 1.00 90.94 94 ARG A O 1
ATOM 746 N N . ALA A 1 95 ? 6.870 3.391 -11.810 1.00 89.06 95 ALA A N 1
ATOM 747 C CA . ALA A 1 95 ? 7.795 3.597 -10.700 1.00 89.06 95 ALA A CA 1
ATOM 748 C C . ALA A 1 95 ? 7.558 4.957 -10.030 1.00 89.06 95 ALA A C 1
ATOM 750 O O . ALA A 1 95 ? 7.353 5.014 -8.822 1.00 89.06 95 ALA A O 1
ATOM 751 N N . LYS A 1 96 ? 7.467 6.035 -10.824 1.00 91.25 96 LYS A N 1
ATOM 752 C CA . LYS A 1 96 ? 7.166 7.381 -10.317 1.00 91.25 96 LYS A CA 1
ATOM 753 C C . LYS A 1 96 ? 5.835 7.425 -9.566 1.00 91.25 96 LYS A C 1
ATOM 755 O O . LYS A 1 96 ? 5.775 7.963 -8.466 1.00 91.25 96 LYS A O 1
ATOM 760 N N . HIS A 1 97 ? 4.782 6.846 -10.142 1.00 92.62 97 HIS A N 1
ATOM 761 C CA . HIS A 1 97 ? 3.476 6.790 -9.492 1.00 92.62 97 HIS A CA 1
ATOM 762 C C . HIS A 1 97 ? 3.530 6.019 -8.166 1.00 92.62 97 HIS A C 1
ATOM 764 O O . HIS A 1 97 ? 3.014 6.505 -7.165 1.00 92.62 97 HIS A O 1
ATOM 770 N N . SER A 1 98 ? 4.204 4.865 -8.134 1.00 94.31 98 SER A N 1
ATOM 771 C CA . SER A 1 98 ? 4.379 4.078 -6.910 1.00 94.31 98 SER A CA 1
ATOM 772 C C . SER A 1 98 ? 5.107 4.861 -5.818 1.00 94.31 98 SER A C 1
ATOM 774 O O . SER A 1 98 ? 4.697 4.792 -4.663 1.00 94.31 98 SER A O 1
ATOM 776 N N . THR A 1 99 ? 6.151 5.619 -6.162 1.00 93.75 99 THR A N 1
ATOM 777 C CA . THR A 1 99 ? 6.847 6.493 -5.207 1.00 93.75 99 THR A CA 1
ATOM 778 C C . THR A 1 99 ? 5.894 7.530 -4.620 1.00 93.75 99 THR A C 1
ATOM 780 O O . THR A 1 99 ? 5.796 7.638 -3.402 1.00 93.75 99 THR A O 1
ATOM 783 N N . THR A 1 100 ? 5.125 8.224 -5.464 1.00 93.50 100 THR A N 1
ATOM 784 C CA . THR A 1 100 ? 4.149 9.224 -5.009 1.00 93.50 100 THR A CA 1
ATOM 785 C C . THR A 1 100 ? 3.078 8.619 -4.100 1.00 93.50 100 THR A C 1
ATOM 787 O O . THR A 1 100 ? 2.750 9.203 -3.071 1.00 93.50 100 THR A O 1
ATOM 790 N N . VAL A 1 101 ? 2.543 7.441 -4.441 1.00 93.81 101 VAL A N 1
ATOM 791 C CA . VAL A 1 101 ? 1.561 6.746 -3.592 1.00 93.81 101 VAL A CA 1
ATOM 792 C C . VAL A 1 101 ? 2.164 6.419 -2.228 1.00 93.81 101 VAL A C 1
ATOM 794 O O . VAL A 1 101 ? 1.549 6.725 -1.211 1.00 93.81 101 VAL A O 1
ATOM 797 N N . ASN A 1 102 ? 3.383 5.878 -2.190 1.00 93.12 102 ASN A N 1
ATOM 798 C CA . ASN A 1 102 ? 4.049 5.529 -0.935 1.00 93.12 102 ASN A CA 1
ATOM 799 C C . ASN A 1 102 ? 4.306 6.758 -0.050 1.00 93.12 102 ASN A C 1
ATOM 801 O O . ASN A 1 102 ? 4.070 6.705 1.156 1.00 93.12 102 ASN A O 1
ATOM 805 N N . GLU A 1 103 ? 4.745 7.874 -0.636 1.00 94.75 103 GLU A N 1
ATOM 806 C CA . GLU A 1 103 ? 4.953 9.139 0.081 1.00 94.75 103 GLU A CA 1
ATOM 807 C C . GLU A 1 103 ? 3.646 9.677 0.680 1.00 94.75 103 GLU A C 1
ATOM 809 O O . GLU A 1 103 ? 3.603 10.078 1.846 1.00 94.75 103 GLU A O 1
ATOM 814 N N . ILE A 1 104 ? 2.562 9.648 -0.100 1.00 94.31 104 ILE A N 1
ATOM 815 C CA . ILE A 1 104 ? 1.237 10.089 0.343 1.00 94.31 104 ILE A CA 1
ATOM 816 C C . ILE A 1 104 ? 0.710 9.179 1.457 1.00 94.31 104 ILE A C 1
ATOM 818 O O . ILE A 1 104 ? 0.265 9.677 2.492 1.00 94.31 104 ILE A O 1
ATOM 822 N N . SER A 1 105 ? 0.793 7.858 1.287 1.00 93.62 105 SER A N 1
ATOM 823 C CA . SER A 1 105 ? 0.368 6.893 2.303 1.00 93.62 105 SER A CA 1
ATOM 824 C C . SER A 1 105 ? 1.133 7.072 3.612 1.00 93.62 105 SER A C 1
ATOM 826 O O . SER A 1 105 ? 0.506 7.129 4.667 1.00 93.62 105 SER A O 1
ATOM 828 N N . ALA A 1 106 ? 2.458 7.236 3.561 1.00 94.69 106 ALA A N 1
ATOM 829 C CA . ALA A 1 106 ? 3.269 7.467 4.755 1.00 94.69 106 ALA A CA 1
ATOM 830 C C . ALA A 1 106 ? 2.868 8.762 5.480 1.00 94.69 106 ALA A C 1
ATOM 832 O O . ALA A 1 106 ? 2.754 8.784 6.708 1.00 94.69 106 ALA A O 1
ATOM 833 N N . LYS A 1 107 ? 2.597 9.837 4.726 1.00 96.19 107 LYS A N 1
ATOM 834 C CA . LYS A 1 107 ? 2.116 11.104 5.288 1.00 96.19 107 LYS A CA 1
ATOM 835 C C . LYS A 1 107 ? 0.783 10.928 6.017 1.00 96.19 107 LYS A C 1
ATOM 837 O O . LYS A 1 107 ? 0.657 11.387 7.149 1.00 96.19 107 LYS A O 1
ATOM 842 N N . TYR A 1 108 ? -0.196 10.275 5.393 1.00 95.38 108 TYR A N 1
ATOM 843 C CA . TYR A 1 108 ? -1.516 10.096 6.002 1.00 95.38 108 TYR A CA 1
ATOM 844 C C . TYR A 1 108 ? -1.492 9.134 7.190 1.00 95.38 108 TYR A C 1
ATOM 846 O O . TYR A 1 108 ? -2.121 9.423 8.200 1.00 95.38 108 TYR A O 1
ATOM 854 N N . GLN A 1 109 ? -0.718 8.048 7.129 1.00 95.12 109 GLN A N 1
ATOM 855 C CA . GLN A 1 109 ? -0.533 7.155 8.279 1.00 95.12 109 GLN A CA 1
ATOM 856 C C . GLN A 1 109 ? 0.050 7.891 9.485 1.00 95.12 109 GLN A C 1
ATOM 858 O O . GLN A 1 109 ? -0.393 7.676 10.610 1.00 95.12 109 GLN A O 1
ATOM 863 N N . LYS A 1 110 ? 1.013 8.792 9.254 1.00 95.50 110 LYS A N 1
ATOM 864 C CA . LYS A 1 110 ? 1.544 9.640 10.320 1.00 95.50 110 LYS A CA 1
ATOM 865 C C . LYS A 1 110 ? 0.463 10.557 10.897 1.00 95.50 110 LYS A C 1
ATOM 867 O O . LYS A 1 110 ? 0.322 10.615 12.106 1.00 95.50 110 LYS A O 1
ATOM 872 N N . GLN A 1 111 ? -0.311 11.233 10.048 1.00 95.81 111 GLN A N 1
ATOM 873 C CA . GLN A 1 111 ? -1.383 12.125 10.504 1.00 95.81 111 GLN A CA 1
ATOM 874 C C . GLN A 1 111 ? -2.462 11.395 11.312 1.00 95.81 111 GLN A C 1
ATOM 876 O O . GLN A 1 111 ? -2.931 11.936 12.306 1.00 95.81 111 GLN A O 1
ATOM 881 N N . ILE A 1 112 ? -2.830 10.177 10.904 1.00 95.06 112 ILE A N 1
ATOM 882 C CA . ILE A 1 112 ? -3.770 9.327 11.647 1.00 95.06 112 ILE A CA 1
ATOM 883 C C . ILE A 1 112 ? -3.190 8.995 13.021 1.00 95.06 112 ILE A C 1
ATOM 885 O O . ILE A 1 112 ? -3.839 9.263 14.023 1.00 95.06 112 ILE A O 1
ATOM 889 N N . ARG A 1 113 ? -1.941 8.516 13.074 1.00 95.00 113 ARG A N 1
ATOM 890 C CA . ARG A 1 113 ? -1.272 8.204 14.342 1.00 95.00 113 ARG A CA 1
ATOM 891 C C . ARG A 1 113 ? -1.179 9.422 15.263 1.00 95.00 113 ARG A C 1
ATOM 893 O O . ARG A 1 113 ? -1.423 9.297 16.454 1.00 95.00 113 ARG A O 1
ATOM 900 N N . ASP A 1 114 ? -0.821 10.587 14.728 1.00 95.12 114 ASP A N 1
ATOM 901 C CA . ASP A 1 114 ? -0.719 11.820 15.514 1.00 95.12 114 ASP A CA 1
ATOM 902 C C . ASP A 1 114 ? -2.099 12.224 16.081 1.00 95.12 114 ASP A C 1
ATOM 904 O O . ASP A 1 114 ? -2.194 12.659 17.227 1.00 95.12 114 ASP A O 1
ATOM 908 N N . ALA A 1 115 ? -3.181 12.040 15.314 1.00 94.38 115 ALA A N 1
ATOM 909 C CA . ALA A 1 115 ? -4.547 12.293 15.777 1.00 94.38 115 ALA A CA 1
ATOM 910 C C . ALA A 1 115 ? -5.011 11.283 16.842 1.00 94.38 115 ALA A C 1
ATOM 912 O O . ALA A 1 115 ? -5.619 11.686 17.830 1.00 94.38 115 ALA A O 1
ATOM 913 N 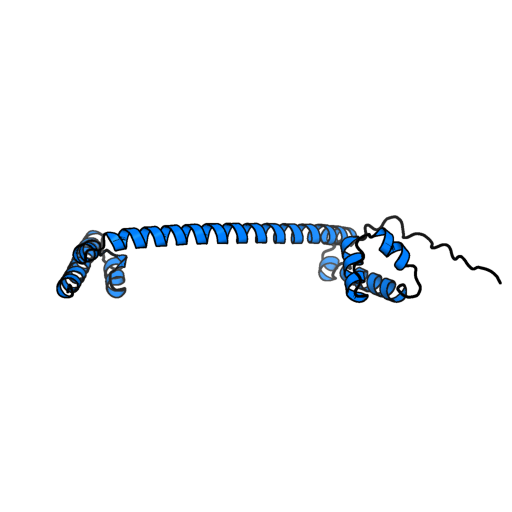N . GLU A 1 116 ? -4.697 9.997 16.668 1.00 92.94 116 GLU A N 1
ATOM 914 C CA . GLU A 1 116 ? -4.982 8.940 17.647 1.00 92.94 116 GLU A CA 1
ATOM 915 C C . GLU A 1 116 ? -4.247 9.191 18.969 1.00 92.94 116 GLU A C 1
ATOM 917 O O . GLU A 1 116 ? -4.865 9.127 20.027 1.00 92.94 116 GLU A O 1
ATOM 922 N N . LEU A 1 117 ? -2.962 9.563 18.915 1.00 93.81 117 LEU A N 1
ATOM 923 C CA . LEU A 1 117 ? -2.175 9.905 20.104 1.00 93.81 117 LEU A CA 1
ATOM 924 C C . LEU A 1 117 ? -2.726 11.134 20.833 1.00 93.81 117 LEU A C 1
ATOM 926 O O . LEU A 1 117 ? -2.756 11.157 22.062 1.00 93.81 117 LEU A O 1
ATOM 930 N N . ASN A 1 118 ? -3.167 12.155 20.093 1.00 93.75 118 ASN A N 1
ATOM 931 C CA . ASN A 1 118 ? -3.795 13.327 20.701 1.00 93.75 118 ASN A CA 1
ATOM 932 C C . ASN A 1 118 ? -5.110 12.955 21.392 1.00 93.75 118 ASN A C 1
ATOM 934 O O . ASN A 1 118 ? -5.316 13.347 22.537 1.00 93.75 118 ASN A O 1
ATOM 938 N N . LEU A 1 119 ? -5.962 12.160 20.735 1.00 90.81 119 LEU A N 1
ATOM 939 C CA . LEU A 1 119 ? -7.202 11.670 21.334 1.00 90.81 119 LEU A CA 1
ATOM 940 C C . LEU A 1 119 ? -6.919 10.852 22.598 1.00 90.81 119 LEU A C 1
ATOM 942 O O . LEU A 1 119 ? -7.532 11.096 23.631 1.00 90.81 119 LEU A O 1
ATOM 946 N N . GLU A 1 120 ? -5.975 9.913 22.543 1.00 89.31 120 GLU A N 1
ATOM 947 C CA . GLU A 1 120 ? -5.596 9.095 23.697 1.00 89.31 120 GLU A CA 1
ATOM 948 C C . GLU A 1 120 ? -5.070 9.960 24.851 1.00 89.31 120 GLU A C 1
ATOM 950 O O . GLU A 1 120 ? -5.455 9.754 26.001 1.00 89.31 120 GLU A O 1
ATOM 955 N N . SER A 1 121 ? -4.262 10.982 24.553 1.00 88.69 121 SER A N 1
ATOM 956 C CA . SER A 1 121 ? -3.782 11.938 25.555 1.00 88.69 121 SER A CA 1
ATOM 957 C C . SER A 1 121 ? -4.916 12.759 26.178 1.00 88.69 121 SER A C 1
ATOM 959 O O . SER A 1 121 ? -4.889 13.013 27.384 1.00 88.69 121 SER A O 1
ATOM 961 N N . GLU A 1 122 ? -5.891 13.206 25.387 1.00 89.12 122 GLU A N 1
ATOM 962 C CA . GLU A 1 122 ? -7.055 13.951 25.881 1.00 89.12 122 GLU A CA 1
ATOM 963 C C . GLU A 1 122 ? -7.960 13.061 26.743 1.00 89.12 122 GLU A C 1
ATOM 965 O O . GLU A 1 122 ? -8.362 13.461 27.839 1.00 89.12 122 GLU A O 1
ATOM 970 N N . LEU A 1 123 ? -8.210 11.823 26.307 1.00 84.94 123 LEU A N 1
ATOM 971 C CA . LEU A 1 123 ? -8.970 10.837 27.074 1.00 84.94 123 LEU A CA 1
ATOM 972 C C . LEU A 1 123 ? -8.268 10.503 28.392 1.00 84.94 123 LEU A C 1
ATOM 974 O O . LEU A 1 123 ? -8.913 10.535 29.440 1.00 84.94 123 LEU A O 1
ATOM 978 N N . ALA A 1 124 ? -6.949 10.279 28.373 1.00 83.31 124 ALA A N 1
ATOM 979 C CA . ALA A 1 124 ? -6.147 10.025 29.568 1.00 83.31 124 ALA A CA 1
ATOM 980 C C . ALA A 1 124 ? -6.221 11.178 30.583 1.00 83.31 124 ALA A C 1
ATOM 982 O O . ALA A 1 124 ? -6.280 10.934 31.788 1.00 83.31 124 ALA A O 1
ATOM 983 N N . ALA A 1 125 ? -6.280 12.432 30.121 1.00 81.81 125 ALA A N 1
ATOM 984 C CA . ALA A 1 125 ? -6.440 13.595 30.997 1.00 81.81 125 ALA A CA 1
ATOM 985 C C . ALA A 1 125 ? -7.807 13.632 31.706 1.00 81.81 125 ALA A C 1
ATOM 987 O O . ALA A 1 125 ? -7.929 14.201 32.791 1.00 81.81 125 ALA A O 1
ATOM 988 N N . THR A 1 126 ? -8.826 13.009 31.112 1.00 82.81 126 THR A N 1
ATOM 989 C CA . THR A 1 126 ? -10.177 12.876 31.683 1.00 82.81 126 THR A CA 1
ATOM 990 C C . THR A 1 126 ? -10.458 11.489 32.261 1.00 82.81 126 THR A C 1
ATOM 992 O O . THR A 1 126 ? -11.587 11.206 32.668 1.00 82.81 126 THR A O 1
ATOM 995 N N . ALA A 1 127 ? -9.440 10.624 32.316 1.00 75.38 127 ALA A N 1
ATOM 996 C CA . ALA A 1 127 ? -9.604 9.235 32.697 1.00 75.38 127 ALA A CA 1
ATOM 997 C C . ALA A 1 127 ? -10.052 9.129 34.156 1.00 75.38 127 ALA A C 1
ATOM 999 O O . ALA A 1 127 ? -9.306 9.388 35.100 1.00 75.38 127 ALA A O 1
ATOM 1000 N N . ASN A 1 128 ? -11.299 8.706 34.328 1.00 84.88 128 ASN A N 1
ATOM 1001 C CA . ASN A 1 128 ? -11.858 8.299 35.601 1.00 84.88 128 ASN A CA 1
ATOM 1002 C C . ASN A 1 128 ? -12.182 6.802 35.502 1.00 84.88 128 ASN A C 1
ATOM 1004 O O . ASN A 1 128 ? -12.871 6.408 34.556 1.00 84.88 128 ASN A O 1
ATOM 1008 N N . PRO A 1 129 ? -11.740 5.971 36.464 1.00 83.69 129 PRO A N 1
ATOM 1009 C CA . PRO A 1 129 ? -12.035 4.541 36.458 1.00 83.69 129 PRO A CA 1
ATOM 1010 C C . PRO A 1 129 ? -13.531 4.212 36.311 1.00 83.69 129 PRO A C 1
ATOM 1012 O O . PRO A 1 129 ? -13.885 3.225 35.674 1.00 83.69 129 PRO A O 1
ATOM 1015 N N . ILE A 1 130 ? -14.426 5.065 36.823 1.00 87.69 130 ILE A N 1
ATOM 1016 C CA . ILE A 1 130 ? -15.879 4.904 36.664 1.00 87.69 130 ILE A CA 1
ATOM 1017 C C . ILE A 1 130 ? -16.329 5.181 35.222 1.00 87.69 130 ILE A C 1
ATOM 1019 O O . ILE A 1 130 ? -17.174 4.454 34.703 1.00 87.69 130 ILE A O 1
ATOM 1023 N N . THR A 1 131 ? -15.772 6.197 34.559 1.00 86.56 131 THR A N 1
ATOM 1024 C CA . THR A 1 131 ? -16.103 6.511 33.159 1.00 86.56 131 THR A CA 1
ATOM 1025 C C . THR A 1 131 ? -15.719 5.353 32.244 1.00 86.56 131 THR A C 1
ATOM 1027 O O . THR A 1 131 ? -16.546 4.919 31.449 1.00 86.56 131 THR A O 1
ATOM 1030 N N . ALA A 1 132 ? -14.530 4.772 32.442 1.00 84.50 132 ALA A N 1
ATOM 1031 C CA . ALA A 1 132 ? -14.076 3.612 31.675 1.00 84.50 132 ALA A CA 1
ATOM 1032 C C . ALA A 1 132 ? -15.046 2.422 31.789 1.00 84.50 132 ALA A C 1
ATOM 1034 O O . ALA A 1 132 ? -15.354 1.773 30.797 1.00 84.50 132 ALA A O 1
ATOM 1035 N N . VAL A 1 133 ? -15.589 2.168 32.985 1.00 90.06 133 VAL A N 1
ATOM 1036 C CA . VAL A 1 133 ? -16.612 1.130 33.199 1.00 90.06 133 VAL A CA 1
ATOM 1037 C C . VAL A 1 133 ? -17.921 1.452 32.470 1.00 90.06 133 VAL A C 1
ATOM 1039 O O . VAL A 1 133 ? -18.555 0.551 31.918 1.00 90.06 133 VAL A O 1
ATOM 1042 N N . ILE A 1 134 ? -18.363 2.712 32.494 1.00 88.50 134 ILE A N 1
ATOM 1043 C CA . ILE A 1 134 ? -19.613 3.139 31.845 1.00 88.50 134 ILE A CA 1
ATOM 1044 C C . ILE A 1 134 ? -19.512 2.991 30.323 1.00 88.50 134 ILE A C 1
ATOM 1046 O O . ILE A 1 134 ? -20.478 2.563 29.689 1.00 88.50 134 ILE A O 1
ATOM 1050 N N . GLU A 1 135 ? -18.348 3.305 29.758 1.00 89.06 135 GLU A N 1
ATOM 1051 C CA . GLU A 1 135 ? -18.094 3.284 28.317 1.00 89.06 135 GLU A CA 1
ATOM 1052 C C . GLU A 1 135 ? -17.893 1.878 27.736 1.00 89.06 135 GLU A C 1
ATOM 1054 O O . GLU A 1 135 ? -17.986 1.728 26.519 1.00 89.06 135 GLU A O 1
ATOM 1059 N N . LEU A 1 136 ? -17.715 0.845 28.575 1.00 91.56 136 LEU A N 1
ATOM 1060 C CA . LEU A 1 136 ? -17.645 -0.549 28.122 1.00 91.56 136 LEU A CA 1
ATOM 1061 C C . LEU A 1 136 ? -18.826 -0.890 27.205 1.00 91.56 136 LEU A C 1
ATOM 1063 O O . LEU A 1 136 ? -20.002 -0.763 27.581 1.00 91.56 136 LEU A O 1
ATOM 1067 N N . GLY A 1 137 ? -18.494 -1.364 26.011 1.00 93.94 137 GLY A N 1
ATOM 1068 C CA . GLY A 1 137 ? -19.415 -1.672 24.934 1.00 93.94 137 GLY A CA 1
ATOM 1069 C C . GLY A 1 137 ? -19.186 -3.059 24.345 1.00 93.94 137 GLY A C 1
ATOM 1070 O O . GLY A 1 137 ? -18.507 -3.917 24.903 1.00 93.94 137 GLY A O 1
ATOM 1071 N N . TYR A 1 138 ? -19.815 -3.300 23.196 1.00 94.50 138 TYR A N 1
ATOM 1072 C CA . TYR A 1 138 ? -19.816 -4.610 22.541 1.00 94.50 138 TYR A CA 1
ATOM 1073 C C . TYR A 1 138 ? -18.409 -5.142 22.234 1.00 94.50 138 TYR A C 1
ATOM 1075 O O . TYR A 1 138 ? -18.148 -6.325 22.426 1.00 94.50 138 TYR A O 1
ATOM 1083 N N . ASN A 1 139 ? -17.501 -4.267 21.797 1.00 93.50 139 ASN A N 1
ATOM 1084 C CA . ASN A 1 139 ? -16.141 -4.650 21.412 1.00 93.50 139 ASN A CA 1
ATOM 1085 C C . ASN A 1 139 ? -15.243 -5.004 22.610 1.00 93.50 139 ASN A C 1
ATOM 1087 O O . ASN A 1 139 ? -14.174 -5.571 22.406 1.00 93.50 139 ASN A O 1
ATOM 1091 N N . ASP A 1 140 ? -15.679 -4.700 23.835 1.00 94.19 140 ASP A N 1
ATOM 1092 C CA . ASP A 1 140 ? -14.959 -5.019 25.073 1.00 94.19 140 ASP A CA 1
ATOM 1093 C C . ASP A 1 140 ? -15.378 -6.378 25.658 1.00 94.19 140 ASP A C 1
ATOM 1095 O O . ASP A 1 140 ? -14.815 -6.845 26.651 1.00 94.19 140 ASP A O 1
ATOM 1099 N N . LEU A 1 141 ? -16.387 -7.023 25.062 1.00 95.81 141 LEU A N 1
ATOM 1100 C CA . LEU A 1 141 ? -16.847 -8.340 25.480 1.00 95.81 141 LEU A CA 1
ATOM 1101 C C . LEU A 1 141 ? -15.849 -9.439 25.071 1.00 95.81 141 LEU A C 1
ATOM 1103 O O . LEU A 1 141 ? -15.239 -9.370 24.001 1.00 95.81 141 LEU A O 1
ATOM 1107 N N . PRO A 1 142 ? -15.730 -10.519 25.866 1.00 95.31 142 PRO A N 1
ATOM 1108 C CA . PRO A 1 142 ? -15.027 -11.722 25.440 1.00 95.31 142 PRO A CA 1
ATOM 1109 C C . PRO A 1 142 ? -15.588 -12.264 24.120 1.00 95.31 142 PRO A C 1
ATOM 1111 O O . PRO A 1 142 ? -16.801 -12.279 23.910 1.00 95.31 142 PRO A O 1
ATOM 1114 N N . VAL A 1 143 ? -14.720 -12.806 23.259 1.00 95.19 143 VAL A N 1
ATOM 1115 C CA . VAL A 1 143 ? -15.116 -13.364 21.948 1.00 95.19 143 VAL A CA 1
ATOM 1116 C C . VAL A 1 143 ? -16.241 -14.399 22.073 1.00 95.19 143 VAL A C 1
ATOM 1118 O O . VAL A 1 143 ? -17.143 -14.429 21.243 1.00 95.19 143 VAL A O 1
ATOM 1121 N N . SER A 1 144 ? -16.239 -15.215 23.130 1.00 96.00 144 SER A N 1
ATOM 1122 C CA . SER A 1 144 ? -17.309 -16.185 23.392 1.00 96.00 144 SER A CA 1
ATOM 1123 C C . SER A 1 144 ? -18.682 -15.537 23.593 1.00 96.00 144 SER A C 1
ATOM 1125 O O . SER A 1 144 ? -19.692 -16.106 23.191 1.00 96.00 144 SER A O 1
ATOM 1127 N N . ASP A 1 145 ? -18.726 -14.356 24.210 1.00 96.75 145 ASP A N 1
ATOM 1128 C CA . ASP A 1 145 ? -19.970 -13.626 24.445 1.00 96.75 145 ASP A CA 1
ATOM 1129 C C . ASP A 1 145 ? -20.455 -12.936 23.169 1.00 96.75 145 ASP A C 1
ATOM 1131 O O . ASP A 1 145 ? -21.649 -12.962 22.892 1.00 96.75 145 ASP A O 1
ATOM 1135 N N . ILE A 1 146 ? -19.534 -12.393 22.365 1.00 96.44 146 ILE A N 1
ATOM 1136 C CA . ILE A 1 146 ? -19.811 -11.847 21.026 1.00 96.44 146 ILE A CA 1
ATOM 1137 C C . ILE A 1 146 ? -20.456 -12.924 20.143 1.00 96.44 146 ILE A C 1
ATOM 1139 O O . ILE A 1 146 ? -21.520 -12.691 19.579 1.00 96.44 146 ILE A O 1
ATOM 1143 N N . VAL A 1 147 ? -19.866 -14.124 20.077 1.00 96.75 147 VAL A N 1
ATOM 1144 C CA . VAL A 1 147 ? -20.423 -15.248 19.302 1.00 96.75 147 VAL A CA 1
ATOM 1145 C C . VAL A 1 147 ? -21.827 -15.609 19.786 1.00 96.75 147 VAL A C 1
ATOM 1147 O O . VAL A 1 147 ? -22.742 -15.687 18.975 1.00 96.75 147 VAL A O 1
ATOM 1150 N N . ALA A 1 148 ? -22.032 -15.749 21.098 1.00 95.12 148 ALA A N 1
ATOM 1151 C CA . ALA A 1 148 ? -23.349 -16.077 21.644 1.00 95.12 148 ALA A CA 1
ATOM 1152 C C . ALA A 1 148 ? -24.416 -15.009 21.323 1.00 95.12 148 ALA A C 1
ATOM 1154 O O . ALA A 1 148 ? -25.570 -15.352 21.072 1.00 95.12 148 ALA A O 1
ATOM 1155 N N . ILE A 1 149 ? -24.037 -13.724 21.319 1.00 96.19 149 ILE A N 1
ATOM 1156 C CA . ILE A 1 149 ? -24.925 -12.610 20.952 1.00 96.19 149 ILE A CA 1
ATOM 1157 C C . ILE A 1 149 ? -25.304 -12.684 19.469 1.00 96.19 149 ILE A C 1
ATOM 1159 O O . ILE A 1 149 ? -26.472 -12.501 19.134 1.00 96.19 149 ILE A O 1
ATOM 1163 N N . GLU A 1 150 ? -24.342 -12.956 18.587 1.00 96.31 150 GLU A N 1
ATOM 1164 C CA . GLU A 1 150 ? -24.576 -13.042 17.139 1.00 96.31 150 GLU A CA 1
ATOM 1165 C C . GLU A 1 150 ? -25.322 -14.322 16.723 1.00 96.31 150 GLU A C 1
ATOM 1167 O O . GLU A 1 150 ? -25.999 -14.331 15.699 1.00 96.31 150 GLU A O 1
ATOM 1172 N N . GLU A 1 151 ? -25.271 -15.381 17.533 1.00 96.88 151 GLU A N 1
ATOM 1173 C CA . GLU A 1 151 ? -26.051 -16.615 17.345 1.00 96.88 151 GLU A CA 1
ATOM 1174 C C . GLU A 1 151 ? -27.481 -16.537 17.918 1.00 96.88 151 GLU A C 1
ATOM 1176 O O . GLU A 1 151 ? -28.233 -17.516 17.864 1.00 96.88 151 GLU A O 1
ATOM 1181 N N . ALA A 1 152 ? -27.889 -15.394 18.479 1.00 95.69 152 ALA A N 1
ATOM 1182 C CA . ALA A 1 152 ? -29.228 -15.234 19.035 1.00 95.69 152 ALA A CA 1
ATOM 1183 C C . ALA A 1 152 ? -30.323 -15.352 17.945 1.00 95.69 152 ALA A C 1
ATOM 1185 O O . ALA A 1 152 ? -30.157 -14.847 16.835 1.00 95.69 152 ALA A O 1
ATOM 1186 N N . PRO A 1 153 ? -31.475 -15.984 18.250 1.00 92.88 153 PRO A N 1
ATOM 1187 C CA . PRO A 1 153 ? -32.483 -16.349 17.248 1.00 92.88 153 PRO A CA 1
ATOM 1188 C C . PRO A 1 153 ? -33.251 -15.162 16.646 1.00 92.88 153 PRO A C 1
ATOM 1190 O O . PRO A 1 153 ? -33.821 -15.294 15.565 1.00 92.88 153 PRO A O 1
ATOM 1193 N N . ASP A 1 154 ? -33.294 -14.025 17.341 1.00 96.06 154 ASP A N 1
ATOM 1194 C CA . ASP A 1 154 ? -33.938 -12.795 16.887 1.00 96.06 154 ASP A CA 1
ATOM 1195 C C . ASP A 1 154 ? -33.322 -11.556 17.562 1.00 96.06 154 ASP A C 1
ATOM 1197 O O . ASP A 1 154 ? -32.572 -11.658 18.539 1.00 96.06 154 ASP A O 1
ATOM 1201 N N . ASP A 1 155 ? -33.666 -10.369 17.057 1.00 94.88 155 ASP A N 1
ATOM 1202 C CA . ASP A 1 155 ? -33.139 -9.090 17.547 1.00 94.88 155 ASP A CA 1
ATOM 1203 C C . ASP A 1 155 ? -33.494 -8.803 19.014 1.00 94.88 155 ASP A C 1
ATOM 1205 O O . ASP A 1 155 ? -32.741 -8.125 19.718 1.00 94.88 155 ASP A O 1
ATOM 1209 N N . THR A 1 156 ? -34.620 -9.328 19.506 1.00 96.31 156 THR A N 1
ATOM 1210 C CA . THR A 1 156 ? -35.048 -9.130 20.898 1.00 96.31 156 THR A CA 1
ATOM 1211 C C . THR A 1 156 ? -34.183 -9.966 21.835 1.00 96.31 156 THR A C 1
ATOM 1213 O O . THR A 1 156 ? -33.680 -9.456 22.840 1.00 96.31 156 THR A O 1
ATOM 1216 N N . ALA A 1 157 ? -33.950 -11.231 21.481 1.00 95.38 157 ALA A N 1
ATOM 1217 C CA . ALA A 1 157 ? -33.044 -12.129 22.182 1.00 95.38 157 ALA A CA 1
ATOM 1218 C C . ALA A 1 157 ? -31.597 -11.615 22.129 1.00 95.38 157 ALA A C 1
ATOM 1220 O O . ALA A 1 157 ? -30.917 -11.599 23.157 1.00 95.38 157 ALA A O 1
ATOM 1221 N N . ARG A 1 158 ? -31.155 -11.110 20.970 1.00 95.94 158 ARG A N 1
ATOM 1222 C CA . ARG A 1 158 ? -29.836 -10.492 20.781 1.00 95.94 158 ARG A CA 1
ATOM 1223 C C . ARG A 1 158 ? -29.643 -9.283 21.693 1.00 95.94 158 ARG A C 1
ATOM 1225 O O . ARG A 1 158 ? -28.651 -9.208 22.416 1.00 95.94 158 ARG A O 1
ATOM 1232 N N . ALA A 1 159 ? -30.607 -8.361 21.718 1.00 95.88 159 ALA A N 1
ATOM 1233 C CA . ALA A 1 159 ? -30.553 -7.170 22.565 1.00 95.88 159 ALA A CA 1
ATOM 1234 C C . ALA A 1 159 ? -30.567 -7.515 24.064 1.00 95.88 159 ALA A C 1
ATOM 1236 O O . ALA A 1 159 ? -29.810 -6.931 24.844 1.00 95.88 159 ALA A O 1
ATOM 1237 N N . ALA A 1 160 ? -31.392 -8.485 24.474 1.00 96.38 160 ALA A N 1
ATOM 1238 C CA . ALA A 1 160 ? -31.435 -8.959 25.855 1.00 96.38 160 ALA A CA 1
ATOM 1239 C C . ALA A 1 160 ? -30.105 -9.605 26.277 1.00 96.38 160 ALA A C 1
ATOM 1241 O O . ALA A 1 160 ? -29.607 -9.333 27.374 1.00 96.38 160 ALA A O 1
ATOM 1242 N N . MET A 1 161 ? -29.502 -10.410 25.396 1.00 96.56 161 MET A N 1
ATOM 1243 C CA . MET A 1 161 ? -28.217 -11.054 25.655 1.00 96.56 161 MET A CA 1
ATOM 1244 C C . MET A 1 161 ? -27.081 -10.034 25.720 1.00 96.56 161 MET A C 1
ATOM 1246 O O . MET A 1 161 ? -26.339 -10.032 26.700 1.00 96.56 161 MET A O 1
ATOM 1250 N N . LEU A 1 162 ? -27.001 -9.113 24.755 1.00 97.00 162 LEU A N 1
ATOM 1251 C CA . LEU A 1 162 ? -26.038 -8.011 24.761 1.00 97.00 162 LEU A CA 1
ATOM 1252 C C . LEU A 1 162 ? -26.098 -7.232 26.077 1.00 97.0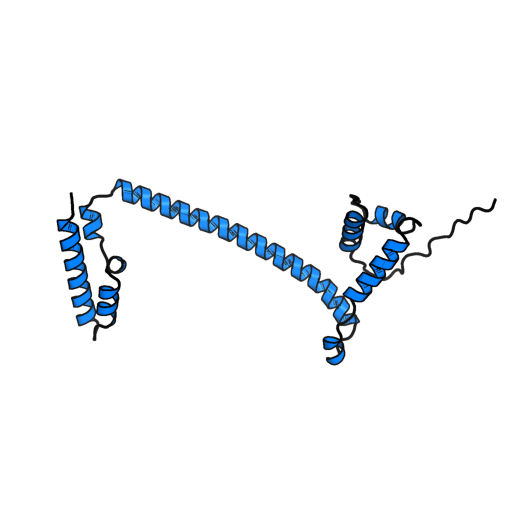0 162 LEU A C 1
ATOM 1254 O O . LEU A 1 162 ? -25.077 -7.043 26.737 1.00 97.00 162 LEU A O 1
ATOM 1258 N N . LYS A 1 163 ? -27.306 -6.836 26.497 1.00 96.56 163 LYS A N 1
ATOM 1259 C CA . LYS A 1 163 ? -27.514 -6.132 27.764 1.00 96.56 163 LYS A CA 1
ATOM 1260 C C . LYS A 1 163 ? -27.014 -6.952 28.952 1.00 96.56 163 LYS A C 1
ATOM 1262 O O . LYS A 1 163 ? -26.242 -6.444 29.757 1.00 96.56 163 LYS A O 1
ATOM 1267 N N . SER A 1 164 ? -27.410 -8.222 29.043 1.00 97.19 164 SER A N 1
ATOM 1268 C CA . SER A 1 164 ? -27.005 -9.096 30.148 1.00 97.19 164 SER A CA 1
ATOM 1269 C C . SER A 1 164 ? -25.489 -9.295 30.220 1.00 97.19 164 SER A C 1
ATOM 1271 O O . SER A 1 164 ? -24.938 -9.339 31.320 1.00 97.19 164 SER A O 1
ATOM 1273 N N . LYS A 1 165 ? -24.815 -9.446 29.075 1.00 97.00 165 LYS A N 1
ATOM 1274 C CA . LYS A 1 165 ? -23.364 -9.657 29.004 1.00 97.00 165 LYS A CA 1
ATOM 1275 C C . LYS A 1 165 ? -22.593 -8.388 29.361 1.00 97.00 165 LYS A C 1
ATOM 1277 O O . LYS A 1 165 ? -21.665 -8.456 30.163 1.00 97.00 165 LYS A O 1
ATOM 1282 N N . LEU A 1 166 ? -23.032 -7.229 28.865 1.00 96.88 166 LEU A N 1
ATOM 1283 C CA . LEU A 1 166 ? -22.455 -5.938 29.252 1.00 96.88 166 LEU A CA 1
ATOM 1284 C C . LEU A 1 166 ? -22.657 -5.643 30.741 1.00 96.88 166 LEU A C 1
ATOM 1286 O O . LEU A 1 166 ? -21.725 -5.199 31.404 1.00 96.88 166 LEU A O 1
ATOM 1290 N N . ASP A 1 167 ? -23.836 -5.931 31.296 1.00 96.06 167 ASP A N 1
ATOM 1291 C CA . ASP A 1 167 ? -24.097 -5.745 32.728 1.00 96.06 167 ASP A CA 1
ATOM 1292 C C . ASP A 1 167 ? -23.200 -6.647 33.589 1.00 96.06 167 ASP A C 1
ATOM 1294 O O . ASP A 1 167 ? -22.700 -6.210 34.628 1.00 96.06 167 ASP A O 1
ATOM 1298 N N . ALA A 1 168 ? -22.962 -7.891 33.163 1.00 95.62 168 ALA A N 1
ATOM 1299 C CA . ALA A 1 168 ? -22.038 -8.798 33.840 1.00 95.62 168 ALA A CA 1
ATOM 1300 C C . ALA A 1 168 ? -20.590 -8.285 33.783 1.00 95.62 168 ALA A C 1
ATOM 1302 O O . ALA A 1 168 ? -19.929 -8.219 34.821 1.00 95.62 168 ALA A O 1
ATOM 1303 N N . LEU A 1 169 ? -20.123 -7.858 32.604 1.00 95.69 169 LEU A N 1
ATOM 1304 C CA . LEU A 1 169 ? -18.783 -7.296 32.420 1.00 95.69 169 LEU A CA 1
ATOM 1305 C C . LEU A 1 169 ? -18.570 -6.058 33.304 1.00 95.69 169 LEU A C 1
ATOM 1307 O O . LEU A 1 169 ? -17.588 -5.984 34.043 1.00 95.69 169 LEU A O 1
ATOM 1311 N N . ARG A 1 170 ? -19.526 -5.122 33.295 1.00 95.38 170 ARG A N 1
ATOM 1312 C CA . ARG A 1 170 ? -19.473 -3.905 34.116 1.00 95.38 170 ARG A CA 1
ATOM 1313 C C . ARG A 1 170 ? -19.450 -4.220 35.606 1.00 95.38 170 ARG A C 1
ATOM 1315 O O . ARG A 1 170 ? -18.677 -3.607 36.329 1.00 95.38 170 ARG A O 1
ATOM 1322 N N . ARG A 1 171 ? -20.242 -5.188 36.087 1.00 94.56 171 ARG A N 1
ATOM 1323 C CA . ARG A 1 171 ? -20.208 -5.611 37.504 1.00 94.56 171 ARG A CA 1
ATOM 1324 C C . ARG A 1 171 ? -18.829 -6.115 37.916 1.00 94.56 171 ARG A C 1
ATOM 1326 O O . ARG A 1 171 ? -18.348 -5.730 38.979 1.00 94.56 171 ARG A O 1
ATOM 1333 N N . THR A 1 172 ? -18.198 -6.938 37.080 1.00 93.38 172 THR A N 1
ATOM 1334 C CA . THR A 1 172 ? -16.834 -7.421 37.329 1.00 93.38 172 THR A CA 1
ATOM 1335 C C . THR A 1 172 ? -15.839 -6.262 37.351 1.00 93.38 172 THR A C 1
ATOM 1337 O O . THR A 1 172 ? -15.030 -6.180 38.271 1.00 93.38 172 THR A O 1
ATOM 1340 N N . ALA A 1 173 ? -15.930 -5.335 36.393 1.00 91.56 173 ALA A N 1
ATOM 1341 C CA . ALA A 1 173 ? -15.041 -4.179 36.321 1.00 91.56 173 ALA A CA 1
ATOM 1342 C C . ALA A 1 173 ? -15.203 -3.229 37.525 1.00 91.56 173 ALA A C 1
ATOM 1344 O O . ALA A 1 173 ? -14.204 -2.802 38.093 1.00 91.56 173 ALA A O 1
ATOM 1345 N N . ILE A 1 174 ? -16.439 -2.971 37.976 1.00 93.62 174 ILE A N 1
ATOM 1346 C CA . ILE A 1 174 ? -16.728 -2.190 39.196 1.00 93.62 174 ILE A CA 1
ATOM 1347 C C . ILE A 1 174 ? -16.084 -2.834 40.425 1.00 93.62 174 ILE A C 1
ATOM 1349 O O . ILE A 1 174 ? -15.489 -2.136 41.239 1.00 93.62 174 ILE A O 1
ATOM 1353 N N . GLY A 1 175 ? -16.191 -4.159 40.564 1.00 89.88 175 GLY A N 1
ATOM 1354 C CA . GLY A 1 175 ? -15.602 -4.890 41.690 1.00 89.88 175 GLY A CA 1
ATOM 1355 C C . GLY A 1 175 ? -14.070 -4.895 41.708 1.00 89.88 175 GLY A C 1
ATOM 1356 O O . GLY A 1 175 ? -13.487 -5.227 42.736 1.00 89.88 175 GLY A O 1
ATOM 1357 N N . ALA A 1 176 ? -13.431 -4.537 40.592 1.00 87.31 176 ALA A N 1
ATOM 1358 C CA . ALA A 1 176 ? -11.981 -4.458 40.437 1.00 87.31 176 ALA A CA 1
ATOM 1359 C C . ALA A 1 176 ? -11.430 -3.020 40.520 1.00 87.31 176 ALA A C 1
ATOM 1361 O O . ALA A 1 176 ? -10.224 -2.829 40.357 1.00 87.31 176 ALA A O 1
ATOM 1362 N N . LEU A 1 177 ? -12.286 -2.014 40.742 1.00 87.12 177 LEU A N 1
ATOM 1363 C CA . LEU A 1 177 ? -11.847 -0.632 40.932 1.00 87.12 177 LEU A CA 1
ATOM 1364 C C . LEU A 1 177 ? -11.012 -0.500 42.229 1.00 87.12 177 LEU A C 1
ATOM 1366 O O . LEU A 1 177 ? -11.364 -1.139 43.223 1.00 87.12 177 LEU A O 1
ATOM 1370 N N . PRO A 1 178 ? -9.913 0.283 42.215 1.00 73.19 178 PRO A N 1
ATOM 1371 C CA . PRO A 1 178 ? -9.017 0.463 43.362 1.00 73.19 178 PRO A CA 1
ATOM 1372 C C . PRO A 1 178 ? -9.628 1.272 44.514 1.00 73.19 178 PRO A C 1
ATOM 1374 O O . PRO A 1 178 ? -10.548 2.086 44.263 1.00 73.19 178 PRO A O 1
#

Secondary structure (DSSP, 8-state):
------------TT----HHHHHHHHHHHTT-----HHHHHHHHTSTTTHHHHHHHHHHHHHHHSPPHHHHTTT--HHHHHHHHHHHHHHHHHHHHHHHHHHHHHHHHHHHHHHHHHHHHHHHHHT--HHHHHHH--GGGS-HHHHHHHHT-SSHHHHHHHHHHHHHHHHHHHHHT--

Radius of gyration: 35.64 Å; chains: 1; bounding box: 90×32×88 Å

Foldseek 3Di:
DDDPPPPPPDDPPPDPDVLVVVQVVCCVVVVHDDDDSVVVVVVCPDPVNVVVVVVVVVVVCVVLDDDPVVVVVVDDSVVSNVVVVVVVVVVVVVVVVVVVVVVVVVVVVVVVVVVVVVVVVVCVVVDDLLVVLVPDADVNFDPVLNVVLVPQPDPVSSVVSRVVRSVVVSVVSVVVDD

Organism: NCBI:txid1070528

Sequence (178 aa):
MASRATAFQGLPSGENWDDSGLLAAFNHDFSQKIKAFATLQKILGSPAVEKWYEEYKQARAVSLALPSQWQTLGMKPEHWEAHVESNSKRKAARAKHSTTVNEISAKYQKQIRDAELNLESELAATANPITAVIELGYNDLPVSDIVAIEEAPDDTARAAMLKSKLDALRRTAIGALP